Protein AF-A0A964TLN2-F1 (afdb_monomer_lite)

Secondary structure (DSSP, 8-state):
--PPPSHHHHHHHHHHS-HHHHHHHHHHHHSSPPPS--HHHHHHHHHHHHHHHHH-SS-HHHHHHHHHHHHHHH--

Foldseek 3Di:
DDDPDCLVVVLVVLVVDDPVVLQVLCCVQPVDGDPPDDSVVSSVVSSQSSCCVVPNDDDPVVVVVVVVVVCVVVVD

Structure (mmCIF, N/CA/C/O backbone):
data_AF-A0A964TLN2-F1
#
_entry.id   AF-A0A964TLN2-F1
#
loop_
_atom_site.group_PDB
_atom_site.id
_atom_site.type_symbol
_atom_site.label_atom_id
_atom_site.label_alt_id
_atom_site.label_comp_id
_atom_site.label_asym_id
_atom_site.label_entity_id
_atom_site.label_seq_id
_atom_site.pdbx_PDB_ins_code
_atom_site.Cartn_x
_atom_site.Cartn_y
_atom_site.Cartn_z
_atom_site.occupancy
_atom_site.B_iso_or_equiv
_atom_site.auth_seq_id
_atom_site.auth_comp_id
_atom_site.auth_asym_id
_atom_site.auth_atom_id
_atom_site.pdbx_PDB_model_num
ATOM 1 N N . MET A 1 1 ? -14.672 11.458 -25.254 1.00 38.56 1 MET A N 1
ATOM 2 C CA . MET A 1 1 ? -14.785 12.123 -23.936 1.00 38.56 1 MET A CA 1
ATOM 3 C C . MET A 1 1 ? -13.787 11.459 -23.003 1.00 38.56 1 MET A C 1
ATOM 5 O O . MET A 1 1 ? -13.878 10.251 -22.824 1.00 38.56 1 MET A O 1
ATOM 9 N N . ASN A 1 2 ? -12.800 12.200 -22.496 1.00 54.09 2 ASN A N 1
ATOM 10 C CA . ASN A 1 2 ? -11.777 11.666 -21.594 1.00 54.09 2 ASN A CA 1
ATOM 11 C C . ASN A 1 2 ? -12.421 11.466 -20.212 1.00 54.09 2 ASN A C 1
ATOM 13 O O . ASN A 1 2 ? -12.866 12.447 -19.616 1.00 54.09 2 ASN A O 1
ATOM 17 N N . LYS A 1 3 ? -12.547 10.224 -19.724 1.00 62.81 3 LYS A N 1
ATOM 18 C CA . LYS A 1 3 ? -13.001 9.996 -18.342 1.00 62.81 3 LYS A CA 1
ATOM 19 C C . LYS A 1 3 ? -11.963 10.618 -17.396 1.00 62.81 3 LYS A C 1
ATOM 21 O O . LYS A 1 3 ? -10.773 10.413 -17.638 1.00 62.81 3 LYS A O 1
ATOM 26 N N . PRO A 1 4 ? -12.375 11.376 -16.364 1.00 69.56 4 PRO A N 1
ATOM 27 C CA . PRO A 1 4 ? -11.434 11.856 -15.364 1.00 69.56 4 PRO A CA 1
ATOM 28 C C . PRO A 1 4 ? -10.736 10.655 -14.733 1.00 69.56 4 PRO A C 1
ATOM 30 O O . PRO A 1 4 ? -11.373 9.634 -14.460 1.00 69.56 4 PRO A O 1
ATOM 33 N N . ASP A 1 5 ? -9.425 10.781 -14.554 1.00 78.00 5 ASP A N 1
ATOM 34 C CA . ASP A 1 5 ? -8.616 9.759 -13.912 1.00 78.00 5 ASP A CA 1
ATOM 35 C C . ASP A 1 5 ? -9.193 9.477 -12.510 1.00 78.00 5 ASP A C 1
ATOM 37 O O . ASP A 1 5 ? -9.283 10.398 -11.691 1.00 78.00 5 ASP A O 1
ATOM 41 N N . PRO A 1 6 ? -9.646 8.244 -12.220 1.00 87.31 6 PRO A N 1
ATOM 42 C CA . PRO A 1 6 ? -10.230 7.923 -10.925 1.00 87.31 6 PRO A CA 1
ATOM 43 C C . PRO A 1 6 ? -9.179 7.838 -9.809 1.00 87.31 6 PRO A C 1
ATOM 45 O O . PRO A 1 6 ? -9.543 7.784 -8.631 1.00 87.31 6 PRO A O 1
ATOM 48 N N . ILE A 1 7 ? -7.883 7.811 -10.142 1.00 92.62 7 ILE A N 1
ATOM 49 C CA . ILE A 1 7 ? -6.816 7.556 -9.176 1.00 92.62 7 ILE A CA 1
ATOM 50 C C . ILE A 1 7 ? -6.693 8.675 -8.135 1.00 92.62 7 ILE A C 1
ATOM 52 O O . ILE A 1 7 ? -6.751 8.338 -6.954 1.00 92.62 7 ILE A O 1
ATOM 56 N N . PRO A 1 8 ? -6.635 9.981 -8.471 1.00 93.12 8 PRO A N 1
ATOM 57 C CA . PRO A 1 8 ? -6.614 11.042 -7.460 1.00 93.12 8 PRO A CA 1
ATOM 58 C C . PRO A 1 8 ? -7.773 10.965 -6.454 1.00 93.12 8 PRO A C 1
ATOM 60 O O . PRO A 1 8 ? -7.558 11.135 -5.254 1.00 93.12 8 PRO A O 1
ATOM 63 N N . ALA A 1 9 ? -8.987 10.642 -6.917 1.00 92.81 9 ALA A N 1
ATOM 64 C CA . ALA A 1 9 ? -10.148 10.474 -6.043 1.00 92.81 9 ALA A CA 1
ATOM 65 C C . ALA A 1 9 ? -9.989 9.261 -5.111 1.00 92.81 9 ALA A C 1
ATOM 67 O O . ALA A 1 9 ? -10.251 9.355 -3.911 1.00 92.81 9 ALA A O 1
ATOM 68 N N . ARG A 1 10 ? -9.491 8.136 -5.639 1.00 93.25 10 ARG A N 1
ATOM 69 C CA . ARG A 1 10 ? -9.202 6.934 -4.848 1.00 93.25 10 ARG A CA 1
ATOM 70 C C . ARG A 1 10 ? -8.110 7.185 -3.802 1.00 93.25 10 ARG A C 1
ATOM 72 O O . ARG A 1 10 ? -8.229 6.701 -2.681 1.00 93.25 10 ARG A O 1
ATOM 79 N N . LEU A 1 11 ? -7.086 7.975 -4.130 1.00 94.38 11 LEU A N 1
ATOM 80 C CA . LEU A 1 11 ? -6.033 8.370 -3.189 1.00 94.38 11 LEU A CA 1
ATOM 81 C C . LEU A 1 11 ? -6.558 9.293 -2.084 1.00 94.38 11 LEU A C 1
ATOM 83 O O . LEU A 1 11 ? -6.182 9.130 -0.923 1.00 94.38 11 LEU A O 1
ATOM 87 N N . ALA A 1 12 ? -7.445 10.233 -2.422 1.00 94.62 12 ALA A N 1
ATOM 88 C CA . ALA A 1 12 ? -8.089 11.099 -1.438 1.00 94.62 12 ALA A CA 1
ATOM 89 C C . ALA A 1 12 ? -8.961 10.294 -0.458 1.00 94.62 12 ALA A C 1
ATOM 91 O O . ALA A 1 12 ? -8.921 10.550 0.746 1.00 94.62 12 ALA A O 1
ATOM 92 N N . ALA A 1 13 ? -9.680 9.280 -0.951 1.00 95.25 13 ALA A N 1
ATOM 93 C CA . ALA A 1 13 ? -10.523 8.419 -0.124 1.00 95.25 13 ALA A CA 1
ATOM 94 C C . ALA A 1 13 ? -9.733 7.679 0.971 1.00 95.25 13 ALA A C 1
ATOM 96 O O . ALA A 1 13 ? -10.225 7.560 2.090 1.00 95.25 13 ALA A O 1
ATOM 97 N N . LEU A 1 14 ? -8.478 7.279 0.713 1.00 96.06 14 LEU A N 1
ATOM 98 C CA . LEU A 1 14 ? -7.638 6.596 1.713 1.00 96.06 14 LEU A CA 1
ATOM 99 C C . LEU A 1 14 ? -7.493 7.389 3.020 1.00 96.06 14 LEU A C 1
ATOM 101 O O . LEU A 1 14 ? -7.353 6.797 4.090 1.00 96.06 14 LEU A O 1
ATOM 105 N N . LYS A 1 15 ? -7.542 8.726 2.952 1.00 94.38 15 LYS A N 1
ATOM 106 C CA . LYS A 1 15 ? -7.417 9.594 4.130 1.00 94.38 15 LYS A CA 1
ATOM 107 C C . LYS A 1 15 ? -8.592 9.459 5.085 1.00 94.38 15 LYS A C 1
ATOM 109 O O . LYS A 1 15 ? -8.392 9.552 6.293 1.00 94.38 15 LYS A O 1
ATOM 114 N N . THR A 1 16 ? -9.785 9.196 4.565 1.00 96.06 16 THR A N 1
ATOM 115 C CA . THR A 1 16 ? -11.017 9.084 5.352 1.00 96.06 16 THR A CA 1
ATOM 116 C C . THR A 1 16 ? -11.455 7.635 5.572 1.00 96.06 16 THR A C 1
ATOM 118 O O . THR A 1 16 ? -12.218 7.375 6.497 1.00 96.06 16 THR A O 1
ATOM 121 N N . THR A 1 17 ? -10.933 6.675 4.798 1.00 96.31 17 THR A N 1
ATOM 122 C CA . THR A 1 17 ? -11.220 5.238 4.946 1.00 96.31 17 THR A CA 1
ATOM 123 C C . THR A 1 17 ? -10.849 4.720 6.341 1.00 96.31 17 THR A C 1
ATOM 125 O O . THR A 1 17 ? -9.689 4.842 6.731 1.00 96.31 17 THR A O 1
ATOM 128 N N . PRO A 1 18 ? -11.749 4.085 7.106 1.00 96.56 18 PRO A N 1
ATOM 129 C CA . PRO A 1 18 ? -11.428 3.512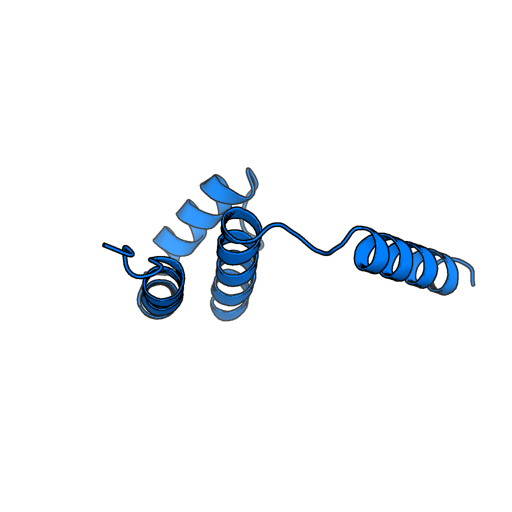 8.413 1.00 96.56 18 PRO A CA 1
ATOM 130 C C . PRO A 1 18 ? -10.276 2.496 8.373 1.00 96.56 18 PRO A C 1
ATOM 132 O O . PRO A 1 18 ? -10.091 1.759 7.409 1.00 96.56 18 PRO A O 1
ATOM 135 N N . THR A 1 19 ? -9.492 2.410 9.450 1.00 94.62 19 THR A N 1
ATOM 136 C CA . THR A 1 19 ? -8.329 1.501 9.515 1.00 94.62 19 THR A CA 1
ATOM 137 C C . THR A 1 19 ? -8.661 0.024 9.224 1.00 94.62 19 THR A C 1
ATOM 139 O O . THR A 1 19 ? -7.857 -0.616 8.545 1.00 94.62 19 THR A O 1
ATOM 142 N N . PRO A 1 20 ? -9.802 -0.547 9.664 1.00 95.44 20 PRO A N 1
ATOM 143 C CA . PRO A 1 20 ? -10.181 -1.913 9.291 1.00 95.44 20 PRO A CA 1
ATOM 144 C C . PRO A 1 20 ? -10.334 -2.114 7.777 1.00 95.44 20 PRO A C 1
ATOM 146 O O . PRO A 1 20 ? -9.897 -3.133 7.248 1.00 95.44 20 PRO A O 1
ATOM 149 N N . GLU A 1 21 ? -10.880 -1.126 7.068 1.00 96.69 21 GLU A N 1
ATOM 150 C CA . GLU A 1 21 ? -11.031 -1.167 5.610 1.00 96.69 21 GLU A CA 1
ATOM 151 C C . GLU A 1 21 ? -9.694 -0.982 4.889 1.00 96.69 21 GLU A C 1
ATOM 153 O O . GLU A 1 21 ? -9.450 -1.633 3.876 1.00 96.69 21 GLU A O 1
ATOM 158 N N . LEU A 1 22 ? -8.783 -0.161 5.428 1.00 96.50 22 LEU A N 1
ATOM 159 C CA . LEU A 1 22 ? -7.409 -0.088 4.915 1.00 96.50 22 LEU A CA 1
ATOM 160 C C . LEU A 1 22 ? -6.707 -1.452 5.015 1.00 96.50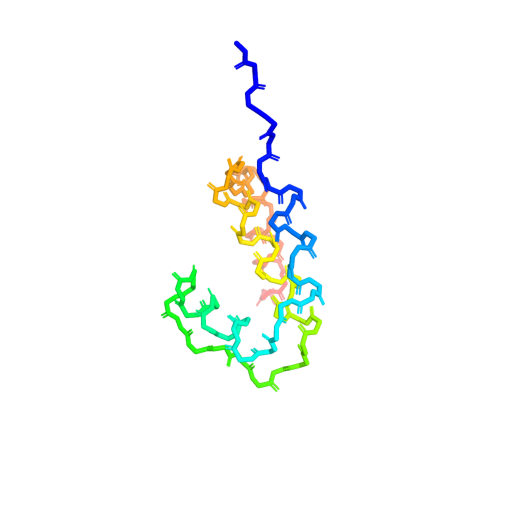 22 LEU A C 1
ATOM 162 O O . LEU A 1 22 ? -5.996 -1.851 4.097 1.00 96.50 22 LEU A O 1
ATOM 166 N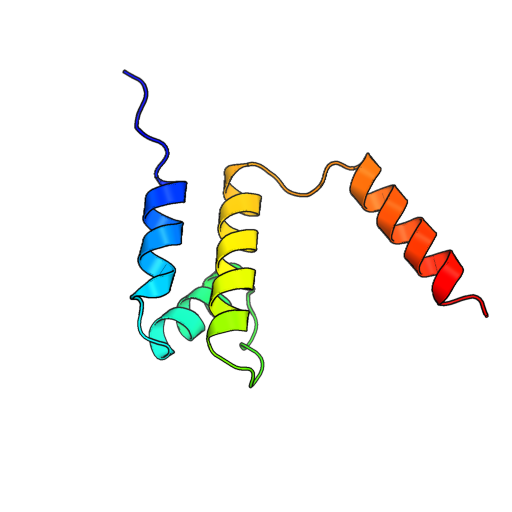 N . LYS A 1 23 ? -6.927 -2.194 6.107 1.00 95.50 23 LYS A N 1
ATOM 167 C CA . LYS A 1 23 ? -6.390 -3.554 6.275 1.00 95.50 23 LYS A CA 1
ATOM 168 C C . LYS A 1 23 ? -7.013 -4.556 5.299 1.00 95.50 23 LYS A C 1
ATOM 170 O O . LYS A 1 23 ? -6.311 -5.441 4.825 1.00 95.50 23 LYS A O 1
ATOM 175 N N . ALA A 1 24 ? -8.304 -4.419 4.995 1.00 96.62 24 ALA A N 1
ATOM 176 C CA . ALA A 1 24 ? -8.959 -5.238 3.977 1.00 96.62 24 ALA A CA 1
ATOM 177 C C . ALA A 1 24 ? -8.370 -4.966 2.584 1.00 96.62 24 ALA A C 1
ATOM 179 O O . ALA A 1 24 ? -7.877 -5.889 1.948 1.00 96.62 24 ALA A O 1
ATOM 180 N N . GLN A 1 25 ? -8.283 -3.693 2.180 1.00 96.38 25 GLN A N 1
ATOM 181 C CA . GLN A 1 25 ? -7.646 -3.308 0.915 1.00 96.38 25 GLN A CA 1
ATOM 182 C C . GLN A 1 25 ? -6.188 -3.768 0.821 1.00 96.38 25 GLN A C 1
ATOM 184 O O . GLN A 1 25 ? -5.710 -4.075 -0.267 1.00 96.38 25 GLN A O 1
ATOM 189 N N . TRP A 1 26 ? -5.464 -3.810 1.942 1.00 96.62 26 TRP A N 1
ATOM 190 C CA . TRP A 1 26 ? -4.107 -4.344 1.960 1.00 96.62 26 TRP A CA 1
ATOM 191 C C . TRP A 1 26 ? -4.081 -5.810 1.532 1.00 96.62 26 TRP A C 1
ATOM 193 O O . TRP A 1 26 ? -3.337 -6.150 0.615 1.00 96.62 26 TRP A O 1
ATOM 203 N N . ARG A 1 27 ? -4.905 -6.660 2.158 1.00 96.81 27 ARG A N 1
ATOM 204 C CA . ARG A 1 27 ? -4.999 -8.076 1.785 1.00 96.81 27 ARG A CA 1
ATOM 205 C C . ARG A 1 27 ? -5.354 -8.238 0.312 1.00 96.81 27 ARG A C 1
ATOM 207 O O . ARG A 1 27 ? -4.691 -8.999 -0.374 1.00 96.81 27 ARG A O 1
ATOM 214 N N . ASP A 1 28 ? -6.303 -7.454 -0.187 1.00 96.62 28 ASP A N 1
ATOM 215 C CA . ASP A 1 28 ? -6.733 -7.549 -1.585 1.00 96.62 28 ASP A CA 1
ATOM 216 C C . ASP A 1 28 ? -5.621 -7.172 -2.582 1.00 96.62 28 ASP A C 1
ATOM 218 O O . ASP A 1 28 ? -5.522 -7.752 -3.660 1.00 96.62 28 ASP A O 1
ATOM 222 N N . LEU A 1 29 ? -4.782 -6.179 -2.255 1.00 94.12 29 LEU A N 1
ATOM 223 C CA . LEU A 1 29 ? -3.770 -5.652 -3.183 1.00 94.12 29 LEU A CA 1
ATOM 224 C C . LEU A 1 29 ? -2.386 -6.304 -3.056 1.00 94.12 29 LEU A C 1
ATOM 226 O O . LEU A 1 29 ? -1.587 -6.224 -4.002 1.00 94.12 29 LEU A O 1
ATOM 230 N N . PHE A 1 30 ? -2.087 -6.877 -1.890 1.00 92.12 30 PHE A N 1
ATOM 231 C CA . PHE A 1 30 ? -0.784 -7.452 -1.546 1.00 92.12 30 PHE A CA 1
ATOM 232 C C . PHE A 1 30 ? -0.832 -8.946 -1.209 1.00 92.12 30 PHE A C 1
ATOM 234 O O . PHE A 1 30 ? 0.231 -9.503 -0.945 1.00 92.12 30 PHE A O 1
ATOM 241 N N . ASP A 1 31 ? -2.014 -9.567 -1.169 1.00 94.31 31 ASP A N 1
ATOM 242 C CA . ASP A 1 31 ? -2.223 -10.990 -0.846 1.00 94.31 31 ASP A CA 1
ATOM 243 C C . ASP A 1 31 ? -1.478 -11.447 0.424 1.00 94.31 31 ASP A C 1
ATOM 245 O O . ASP A 1 31 ? -0.871 -12.510 0.506 1.00 94.31 31 ASP A O 1
ATOM 249 N N . SER A 1 32 ? -1.440 -10.567 1.426 1.00 92.00 32 SER A N 1
ATOM 250 C CA . SER A 1 32 ? -0.694 -10.770 2.670 1.00 92.00 32 SER A CA 1
ATOM 251 C C . SER A 1 32 ? -1.326 -9.998 3.820 1.00 92.00 32 SER A C 1
ATOM 253 O O . SER A 1 32 ? -2.101 -9.063 3.612 1.00 92.00 32 SER A O 1
ATOM 255 N N . GLU A 1 33 ? -1.000 -10.375 5.055 1.00 91.81 33 GLU A N 1
ATOM 256 C CA . GLU A 1 33 ? -1.458 -9.630 6.226 1.00 91.81 33 GLU A CA 1
ATOM 257 C C . GLU A 1 33 ? -0.754 -8.265 6.326 1.00 91.81 33 GLU A C 1
ATOM 259 O O . GLU A 1 33 ? 0.460 -8.167 6.108 1.00 91.81 33 GLU A O 1
ATOM 264 N N . PRO A 1 34 ? -1.487 -7.192 6.677 1.00 89.31 34 PRO A N 1
ATOM 265 C CA . PRO A 1 34 ? -0.874 -5.901 6.920 1.00 89.31 34 PRO A CA 1
ATOM 266 C C . PRO A 1 34 ? 0.019 -5.973 8.164 1.00 89.31 34 PRO A C 1
ATOM 268 O O . PRO A 1 34 ? -0.399 -6.501 9.198 1.00 89.31 34 PRO A O 1
ATOM 271 N N . PRO A 1 35 ? 1.224 -5.388 8.120 1.00 86.12 35 PRO A N 1
ATOM 272 C CA . PRO A 1 35 ? 2.095 -5.340 9.283 1.00 86.12 35 PRO A CA 1
ATOM 273 C C . PRO A 1 35 ? 1.464 -4.516 10.427 1.00 86.12 35 PRO A C 1
ATOM 275 O O . PRO A 1 35 ? 0.608 -3.658 10.176 1.00 86.12 35 PRO A O 1
ATOM 278 N N . PRO A 1 36 ? 1.901 -4.704 11.689 1.00 81.12 36 PRO A N 1
ATOM 279 C CA . PRO A 1 36 ? 1.314 -4.063 12.876 1.00 81.12 36 PRO A CA 1
ATOM 280 C C . PRO A 1 36 ? 1.654 -2.561 13.027 1.00 81.12 36 PRO A C 1
ATOM 282 O O . PRO A 1 36 ? 1.791 -2.048 14.135 1.00 81.12 36 PRO A O 1
ATOM 285 N N . PHE A 1 37 ? 1.807 -1.829 11.923 1.00 76.50 37 PHE A N 1
ATOM 286 C CA . PHE A 1 37 ? 2.273 -0.442 11.904 1.00 76.50 37 PHE A CA 1
ATOM 287 C C . PHE A 1 37 ? 1.152 0.598 12.031 1.00 76.50 37 PHE A C 1
ATOM 289 O O . PHE A 1 37 ? -0.045 0.305 12.003 1.00 76.50 37 PHE A O 1
ATOM 296 N N . ASN A 1 38 ? 1.569 1.863 12.143 1.00 85.00 38 ASN A N 1
ATOM 297 C CA . ASN A 1 38 ? 0.668 3.008 12.176 1.00 85.00 38 ASN A CA 1
ATOM 298 C C . ASN A 1 38 ? -0.125 3.166 10.859 1.00 85.00 38 ASN A C 1
ATOM 300 O O . ASN A 1 38 ? 0.329 2.815 9.770 1.00 85.00 38 ASN A O 1
ATOM 304 N N . ARG A 1 39 ? -1.322 3.755 10.960 1.00 93.44 39 ARG A N 1
ATOM 305 C CA . ARG A 1 39 ? -2.250 3.990 9.839 1.00 93.44 39 ARG A CA 1
ATOM 306 C C . ARG A 1 39 ? -1.603 4.698 8.641 1.00 93.44 39 ARG A C 1
ATOM 308 O O . ARG A 1 39 ? -1.880 4.345 7.499 1.00 93.44 39 ARG A O 1
ATOM 315 N N . ARG A 1 40 ? -0.731 5.678 8.899 1.00 93.19 40 ARG A N 1
ATOM 316 C CA . ARG A 1 40 ? -0.066 6.473 7.857 1.00 93.19 40 ARG A CA 1
ATOM 317 C C . ARG A 1 40 ? 0.787 5.601 6.933 1.00 93.19 40 ARG A C 1
ATOM 319 O O . ARG A 1 40 ? 0.864 5.884 5.742 1.00 93.19 40 ARG A O 1
ATOM 326 N N . TYR A 1 41 ? 1.392 4.537 7.459 1.00 92.50 41 TYR A N 1
ATOM 327 C CA . TYR A 1 41 ? 2.123 3.571 6.646 1.00 92.50 41 TYR A CA 1
ATOM 328 C C . TYR A 1 41 ? 1.200 2.823 5.673 1.00 92.50 41 TYR A C 1
ATOM 330 O O . TYR A 1 41 ? 1.512 2.744 4.483 1.00 92.50 41 TYR A O 1
ATOM 338 N N . LEU A 1 42 ? 0.049 2.334 6.154 1.00 94.00 42 LEU A N 1
ATOM 339 C CA . LEU A 1 42 ? -0.945 1.660 5.310 1.00 94.00 42 LEU A CA 1
ATOM 340 C C . LEU A 1 42 ? -1.411 2.581 4.180 1.00 94.00 42 LEU A C 1
ATOM 342 O O . LEU A 1 42 ? -1.387 2.177 3.023 1.00 94.00 42 LEU A O 1
ATOM 346 N N . GLU A 1 43 ? -1.753 3.833 4.497 1.00 96.00 43 GLU A N 1
ATOM 347 C CA . GLU A 1 43 ? -2.167 4.828 3.499 1.00 96.00 43 GLU A CA 1
ATOM 348 C C . GLU A 1 43 ? -1.107 5.029 2.409 1.00 96.00 43 GLU A C 1
ATOM 350 O O . GLU A 1 43 ? -1.427 4.949 1.225 1.00 96.00 43 GLU A O 1
ATOM 355 N N . SER A 1 44 ? 0.156 5.260 2.785 1.00 94.38 44 SER A N 1
ATOM 356 C CA . SER A 1 44 ? 1.234 5.504 1.818 1.00 94.38 44 SER A CA 1
ATOM 357 C C . SER A 1 44 ? 1.507 4.292 0.925 1.00 94.38 44 SER A C 1
ATOM 359 O O . SER A 1 44 ? 1.720 4.445 -0.277 1.00 94.38 44 SER A O 1
ATOM 361 N N . ARG 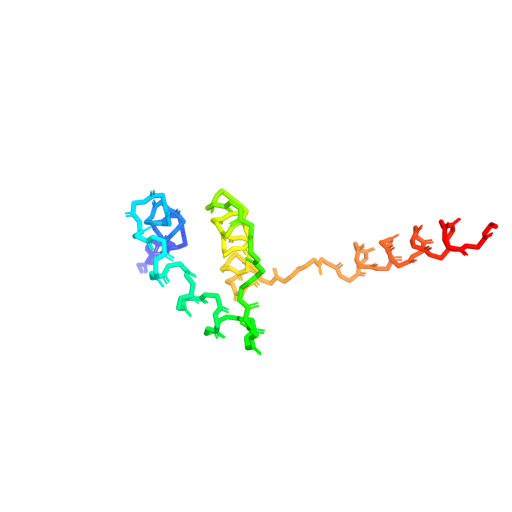A 1 45 ? 1.491 3.078 1.487 1.00 94.75 45 ARG A N 1
ATOM 362 C CA . ARG A 1 45 ? 1.735 1.847 0.720 1.00 94.75 45 ARG A CA 1
ATOM 363 C C . ARG A 1 45 ? 0.571 1.496 -0.199 1.00 94.75 45 ARG A C 1
ATOM 365 O O . ARG A 1 45 ? 0.812 1.128 -1.346 1.00 94.75 45 ARG A O 1
ATOM 372 N N . LEU A 1 46 ? -0.665 1.648 0.273 1.00 95.62 46 LEU A N 1
ATOM 373 C CA . LEU A 1 46 ? -1.861 1.471 -0.551 1.00 95.62 46 LEU A CA 1
ATOM 374 C C . LEU A 1 46 ? -1.892 2.492 -1.689 1.00 95.62 46 LEU A C 1
ATOM 376 O O . LEU A 1 46 ? -2.129 2.111 -2.830 1.00 95.62 46 LEU A O 1
ATOM 380 N N . ALA A 1 47 ? -1.582 3.762 -1.406 1.00 95.69 47 ALA A N 1
ATOM 381 C CA . ALA A 1 47 ? -1.502 4.809 -2.420 1.00 95.69 47 ALA A CA 1
ATOM 382 C C . ALA A 1 47 ?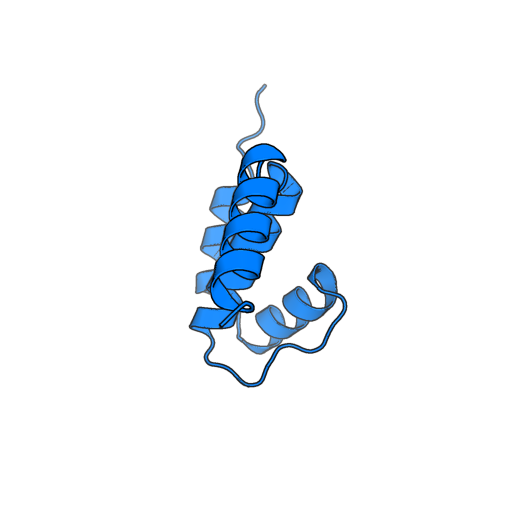 -0.502 4.453 -3.526 1.00 95.69 47 ALA A C 1
ATOM 384 O O . ALA A 1 47 ? -0.856 4.471 -4.704 1.00 95.69 47 ALA A O 1
ATOM 385 N N . TYR A 1 48 ? 0.711 4.053 -3.137 1.00 92.38 48 TYR A N 1
ATOM 386 C CA . TYR A 1 48 ? 1.740 3.624 -4.080 1.00 92.38 48 TYR A CA 1
ATOM 387 C C . TYR A 1 48 ? 1.280 2.428 -4.924 1.00 92.38 48 TYR A C 1
ATOM 389 O O . TYR A 1 48 ? 1.381 2.464 -6.145 1.00 92.38 48 TYR A O 1
ATOM 397 N N . ARG A 1 49 ? 0.711 1.388 -4.302 1.00 93.69 49 ARG A N 1
ATOM 398 C CA . ARG A 1 49 ? 0.246 0.191 -5.019 1.00 93.69 49 ARG A CA 1
ATOM 399 C C . ARG A 1 49 ? -0.889 0.499 -5.994 1.00 93.69 49 ARG A C 1
ATOM 401 O O . ARG A 1 49 ? -0.909 -0.033 -7.096 1.00 93.69 49 ARG A O 1
ATOM 408 N N . ILE A 1 50 ? -1.812 1.380 -5.613 1.00 94.00 50 ILE A N 1
ATOM 409 C CA . ILE A 1 50 ? -2.896 1.845 -6.486 1.00 94.00 50 ILE A CA 1
ATOM 410 C C . ILE A 1 50 ? -2.333 2.579 -7.709 1.00 94.00 50 ILE A C 1
ATOM 412 O O . ILE A 1 50 ? -2.802 2.346 -8.820 1.00 94.00 50 ILE A O 1
ATOM 416 N N . GLN A 1 51 ? -1.329 3.435 -7.515 1.00 91.81 51 GLN A N 1
ATOM 417 C CA . GLN A 1 51 ? -0.661 4.140 -8.609 1.00 91.81 51 GLN A CA 1
ATOM 418 C C . GLN A 1 51 ? 0.129 3.183 -9.506 1.00 91.81 51 GLN A C 1
ATOM 420 O O . GLN A 1 51 ? 0.014 3.272 -10.721 1.00 91.81 51 GLN A O 1
ATOM 425 N N . GLU A 1 52 ? 0.870 2.238 -8.929 1.00 91.12 52 GLU A N 1
ATOM 426 C CA . GLU A 1 52 ? 1.622 1.214 -9.663 1.00 91.12 52 GLU A CA 1
ATOM 427 C C . GLU A 1 52 ? 0.712 0.363 -10.560 1.00 91.12 52 GLU A C 1
ATOM 429 O O . GLU A 1 52 ? 1.030 0.120 -11.721 1.00 91.12 52 GLU A O 1
ATOM 434 N N . LEU A 1 53 ? -0.452 -0.052 -10.051 1.00 89.12 53 LEU A N 1
ATOM 435 C CA . LEU A 1 53 ? -1.425 -0.826 -10.826 1.00 89.12 53 LEU A CA 1
ATOM 436 C C . LEU A 1 53 ? -2.069 -0.012 -11.957 1.00 89.12 53 LEU A C 1
ATOM 438 O O . LEU A 1 53 ? -2.471 -0.586 -12.965 1.00 89.12 53 LEU A O 1
ATOM 442 N N . ALA A 1 54 ? -2.190 1.307 -11.792 1.00 89.31 54 ALA A N 1
ATOM 443 C CA . ALA A 1 54 ? -2.841 2.182 -12.765 1.00 89.31 54 ALA A CA 1
ATOM 444 C C . ALA A 1 54 ? -1.884 2.723 -13.834 1.00 89.31 54 ALA A C 1
ATOM 446 O O . ALA A 1 54 ? -2.264 2.859 -14.995 1.00 89.31 54 ALA A O 1
ATOM 447 N N . TYR A 1 55 ? -0.654 3.045 -13.442 1.00 86.19 55 TYR A N 1
ATOM 448 C CA . TYR A 1 55 ? 0.325 3.732 -14.285 1.00 86.19 55 TYR A CA 1
AT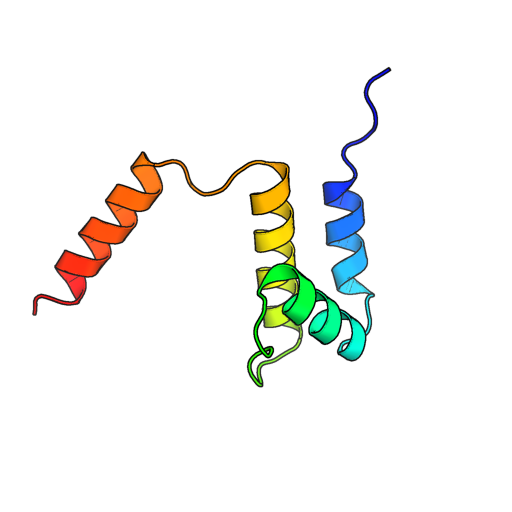OM 449 C C . TYR A 1 55 ? 1.525 2.854 -14.660 1.00 86.19 55 TYR A C 1
ATOM 451 O O . TYR A 1 55 ? 2.374 3.283 -15.442 1.00 86.19 55 TYR A O 1
ATOM 459 N N . GLY A 1 56 ? 1.590 1.630 -14.133 1.00 85.44 56 GLY A N 1
ATOM 460 C CA . GLY A 1 56 ? 2.763 0.769 -14.207 1.00 85.44 56 GLY A CA 1
ATOM 461 C C . GLY A 1 56 ? 3.733 1.023 -13.051 1.00 85.44 56 GLY A C 1
ATOM 462 O O . GLY A 1 56 ? 3.731 2.081 -12.418 1.00 85.44 56 GLY A O 1
ATOM 463 N N . GLY A 1 57 ? 4.561 0.021 -12.758 1.00 80.81 57 GLY A N 1
ATOM 464 C CA . GLY A 1 57 ? 5.602 0.122 -11.737 1.00 80.81 57 GLY A CA 1
ATOM 465 C C . GLY A 1 57 ? 6.814 0.929 -12.174 1.00 80.81 57 GLY A C 1
ATOM 466 O O . GLY A 1 57 ? 6.822 1.608 -13.203 1.00 80.81 57 GLY A O 1
ATOM 467 N N . LEU A 1 58 ? 7.866 0.853 -11.359 1.00 76.81 58 LEU A N 1
ATOM 468 C CA . LEU A 1 58 ? 9.136 1.502 -11.660 1.00 76.81 58 LEU A CA 1
ATOM 469 C C . LEU A 1 58 ? 9.647 1.068 -13.038 1.00 76.81 58 LEU A C 1
ATOM 471 O O . LEU A 1 58 ? 9.561 -0.103 -13.414 1.00 76.81 58 LEU A O 1
ATOM 475 N N . LYS A 1 59 ? 10.217 2.019 -13.788 1.00 80.00 59 LYS A N 1
ATOM 476 C CA . LYS A 1 59 ? 10.852 1.712 -15.072 1.00 80.00 59 LYS A CA 1
ATOM 477 C C . LYS A 1 59 ? 11.914 0.623 -14.863 1.00 80.00 59 LYS A C 1
ATOM 479 O O . LYS A 1 59 ? 12.612 0.668 -13.846 1.00 80.00 59 LYS A O 1
ATOM 484 N N . PRO A 1 60 ? 12.121 -0.292 -15.827 1.00 77.25 60 PRO A N 1
ATOM 485 C CA . PRO A 1 60 ? 13.135 -1.344 -15.712 1.00 77.25 60 PRO A CA 1
ATOM 486 C C . PRO A 1 60 ? 14.529 -0.808 -15.358 1.00 77.25 60 PRO A C 1
ATOM 488 O O . PRO A 1 60 ? 15.263 -1.419 -14.591 1.00 77.25 60 PRO A O 1
ATOM 491 N N . GLU A 1 61 ? 14.881 0.375 -15.864 1.00 80.19 61 GLU A N 1
ATOM 492 C CA . GLU A 1 61 ? 16.140 1.060 -15.550 1.00 80.19 61 GLU A CA 1
ATOM 493 C C . GLU A 1 61 ? 16.238 1.486 -14.077 1.00 80.19 61 GLU A C 1
ATOM 495 O O . GLU A 1 61 ? 17.308 1.409 -13.474 1.00 80.19 61 GLU A O 1
ATOM 500 N N . THR A 1 62 ? 15.123 1.914 -13.482 1.00 81.19 62 THR A N 1
ATOM 501 C CA . THR A 1 62 ? 15.043 2.264 -12.061 1.00 81.19 62 THR A CA 1
ATOM 502 C C . THR A 1 62 ? 15.168 1.021 -11.188 1.00 81.19 62 THR A C 1
ATOM 504 O O . THR A 1 62 ? 15.900 1.064 -10.204 1.00 81.19 62 THR A O 1
ATOM 507 N N . ILE A 1 63 ? 14.532 -0.089 -11.576 1.00 81.69 63 ILE A N 1
ATOM 508 C CA . ILE A 1 63 ? 14.661 -1.379 -10.881 1.00 81.69 63 ILE A CA 1
ATOM 509 C C . ILE A 1 63 ? 16.124 -1.839 -10.897 1.00 81.69 63 ILE A C 1
ATOM 511 O O . ILE A 1 63 ? 16.709 -2.011 -9.835 1.00 81.69 63 ILE A O 1
ATOM 515 N N . ARG A 1 64 ? 16.763 -1.882 -12.075 1.00 82.06 64 ARG A N 1
ATOM 516 C CA . ARG A 1 64 ? 18.186 -2.254 -12.213 1.00 82.06 64 ARG A CA 1
ATOM 517 C C . ARG A 1 64 ? 19.126 -1.364 -11.401 1.00 82.06 64 ARG A C 1
ATOM 519 O O . ARG A 1 64 ? 20.188 -1.798 -10.964 1.00 82.06 64 ARG A O 1
ATOM 526 N N . ARG A 1 65 ? 18.789 -0.080 -11.234 1.00 85.56 65 ARG A N 1
ATOM 527 C CA . ARG A 1 65 ? 19.565 0.829 -10.381 1.00 85.56 65 ARG A CA 1
ATOM 528 C C . ARG A 1 65 ? 19.392 0.497 -8.900 1.00 85.56 65 ARG A C 1
ATOM 530 O O . ARG A 1 65 ? 20.384 0.539 -8.187 1.00 85.56 65 ARG A O 1
ATOM 537 N N . LEU A 1 66 ? 18.175 0.184 -8.455 1.00 86.12 66 LEU A N 1
ATOM 538 C CA . LEU A 1 66 ? 17.911 -0.225 -7.074 1.00 86.12 66 LEU A CA 1
ATOM 539 C C . LEU A 1 66 ? 18.569 -1.571 -6.742 1.00 86.12 66 LEU A C 1
ATOM 541 O O . LEU A 1 66 ? 19.138 -1.691 -5.667 1.00 86.12 66 LEU A O 1
ATOM 545 N N . GLU A 1 67 ? 18.560 -2.534 -7.669 1.00 83.06 67 GLU A N 1
ATOM 546 C CA . GLU A 1 67 ? 19.246 -3.826 -7.508 1.00 83.06 67 GLU A CA 1
ATOM 547 C C . GLU A 1 67 ? 20.758 -3.642 -7.344 1.00 83.06 67 GLU A C 1
ATOM 549 O O . GLU A 1 67 ? 21.324 -4.128 -6.372 1.00 83.06 67 GLU A O 1
ATOM 554 N N . ARG A 1 68 ? 21.401 -2.853 -8.221 1.00 85.00 68 ARG A N 1
ATOM 555 C CA . ARG A 1 68 ? 22.837 -2.540 -8.090 1.00 85.00 68 ARG A CA 1
ATOM 556 C C . ARG A 1 68 ? 23.175 -1.861 -6.766 1.00 85.00 68 ARG A C 1
ATOM 558 O O . ARG A 1 68 ? 24.156 -2.230 -6.139 1.00 85.00 68 ARG A O 1
ATOM 565 N N . LEU A 1 69 ? 22.352 -0.903 -6.334 1.00 85.56 69 LEU A N 1
ATOM 566 C CA . LEU A 1 69 ? 22.542 -0.242 -5.042 1.00 85.56 69 LEU A CA 1
ATOM 567 C C . LEU A 1 69 ? 22.373 -1.220 -3.868 1.00 85.56 69 LEU A C 1
ATOM 569 O O . LEU A 1 69 ? 23.058 -1.064 -2.869 1.00 85.56 69 LEU A O 1
ATOM 573 N N . GLY A 1 70 ? 21.482 -2.210 -3.974 1.00 75.19 70 GLY A N 1
ATOM 574 C CA . GLY A 1 70 ? 21.343 -3.275 -2.978 1.00 75.19 70 GLY A CA 1
ATOM 575 C C . GLY A 1 70 ? 22.585 -4.164 -2.903 1.00 75.19 70 GLY A C 1
ATOM 576 O O . GLY A 1 70 ? 23.105 -4.379 -1.815 1.00 75.19 70 GLY A O 1
ATOM 577 N N . GLU A 1 71 ? 23.118 -4.596 -4.051 1.00 78.06 71 GLU A N 1
ATOM 578 C CA . GLU A 1 71 ? 24.341 -5.414 -4.096 1.00 78.06 71 GLU A CA 1
ATOM 579 C C . GLU A 1 71 ? 25.579 -4.670 -3.572 1.00 78.06 71 GLU A C 1
ATOM 581 O O . GLU A 1 71 ? 26.422 -5.265 -2.906 1.00 78.06 71 GLU A O 1
ATOM 586 N N . GLU A 1 72 ? 25.678 -3.360 -3.817 1.00 73.25 72 GLU A N 1
ATOM 587 C CA . GLU A 1 72 ? 26.748 -2.519 -3.260 1.00 73.25 72 GLU A CA 1
ATOM 588 C C . GLU A 1 72 ? 26.630 -2.319 -1.738 1.00 73.25 72 GLU A C 1
ATOM 590 O O . GLU A 1 72 ? 27.633 -2.040 -1.084 1.00 73.25 72 GLU A O 1
ATOM 595 N N . LEU A 1 73 ? 25.426 -2.441 -1.167 1.00 64.06 73 LEU A N 1
ATOM 596 C CA . LEU A 1 73 ? 25.171 -2.237 0.264 1.00 64.06 73 LEU A CA 1
ATOM 597 C C . LEU A 1 73 ? 25.228 -3.537 1.084 1.00 64.06 73 LEU A C 1
ATOM 599 O O . LEU A 1 73 ? 25.636 -3.482 2.241 1.00 64.06 73 LEU A O 1
ATOM 603 N N . ASP A 1 74 ? 24.854 -4.682 0.503 1.00 59.53 74 ASP A N 1
ATOM 604 C CA . ASP A 1 74 ? 24.928 -6.008 1.145 1.00 59.53 74 ASP A CA 1
ATOM 605 C C . ASP A 1 74 ? 26.320 -6.669 1.006 1.00 59.53 74 ASP A C 1
ATOM 607 O O . ASP A 1 74 ? 26.605 -7.680 1.649 1.00 59.53 74 ASP A O 1
ATOM 611 N N . GLY A 1 75 ? 27.200 -6.107 0.172 1.00 56.94 75 GLY A N 1
ATOM 612 C CA . GLY A 1 75 ? 28.554 -6.600 -0.101 1.00 56.94 75 GLY A CA 1
ATOM 613 C C . GLY A 1 75 ? 29.670 -5.927 0.711 1.00 56.94 75 GLY A C 1
ATOM 614 O O . GLY A 1 75 ? 30.662 -5.506 0.111 1.00 56.94 75 GLY A O 1
ATOM 615 N N . GLY A 1 76 ? 29.527 -5.823 2.041 1.00 45.00 76 GLY A N 1
ATOM 616 C CA . GLY A 1 76 ? 30.530 -5.252 2.960 1.00 45.00 76 GLY A CA 1
ATOM 617 C C . GLY A 1 76 ? 30.712 -6.040 4.251 1.00 45.00 76 GLY A C 1
ATOM 618 O O . GLY A 1 76 ? 29.716 -6.173 4.994 1.00 45.00 76 GLY A O 1
#

Radius of gyration: 15.71 Å; chains: 1; bounding box: 45×23×37 Å

Sequence (76 aa):
MNKPDPIPARLAALKTTPTPELKAQWRDLFDSEPPPFNRRYLESRLAYRIQELAYGGLKPETIRRLERLGEELDGG

pLDDT: mean 86.18, std 12.42, range [38.56, 96.81]